Protein AF-A0A172Z4Y3-F1 (afdb_monomer_lite)

Foldseek 3Di:
DCVCPVVVVVVVVVVVVVCVVVPCPCVVVVVVVVCVVVVVPPVVVVVVVVVVVVVVD

InterPro domains:
  IPR008621 Cbb3-type cytochrome oxidase component [PF05545] (5-41)
  IPR008621 Cbb3-type cytochrome oxidase component [cd01324] (1-39)

pLDDT: mean 80.0, std 10.8, range [55.66, 96.81]

Sequence (57 aa):
MIRGLGTVVVMVAFIGLALWVFSPRRKSEFDDATMLPFADDPEAIKHVEQASRSNKE

Secondary structure (DSSP, 8-state):
--TTHHHHHHHHHHHHHHHHHT-GGGHHHHHHHHTGGGTT-HHHHHHHHHHHHHTT-

Radius of gyration: 20.61 Å; chains: 1; bounding box: 43×28×52 Å

Organism: NCBI:txid219572

Structure (mmCIF, N/CA/C/O backbone):
data_AF-A0A172Z4Y3-F1
#
_entry.id   AF-A0A172Z4Y3-F1
#
loop_
_atom_site.group_PDB
_atom_site.id
_atom_site.type_symbol
_atom_site.label_atom_id
_atom_site.label_alt_id
_atom_site.label_comp_id
_atom_site.label_asym_id
_atom_site.label_entity_id
_atom_site.label_seq_id
_atom_site.pdbx_PDB_ins_code
_atom_site.Cartn_x
_atom_site.Cartn_y
_atom_site.Cartn_z
_atom_site.occupancy
_atom_site.B_iso_or_equiv
_atom_site.auth_seq_id
_atom_site.auth_comp_id
_atom_site.auth_asym_id
_atom_site.auth_atom_id
_atom_site.pdbx_PDB_model_num
ATOM 1 N N . MET A 1 1 ? 20.713 -3.120 -28.279 1.00 58.97 1 MET A N 1
ATOM 2 C CA . MET A 1 1 ? 19.789 -2.172 -27.619 1.00 58.97 1 MET A CA 1
ATOM 3 C C . MET A 1 1 ? 18.746 -2.948 -26.805 1.00 58.97 1 MET A C 1
ATOM 5 O O . MET A 1 1 ? 17.583 -2.952 -27.154 1.00 58.97 1 MET A O 1
ATOM 9 N N . ILE A 1 2 ? 19.169 -3.713 -25.785 1.00 63.72 2 ILE A N 1
ATOM 10 C CA . ILE A 1 2 ? 18.268 -4.602 -25.001 1.00 63.72 2 ILE A CA 1
ATOM 11 C C . I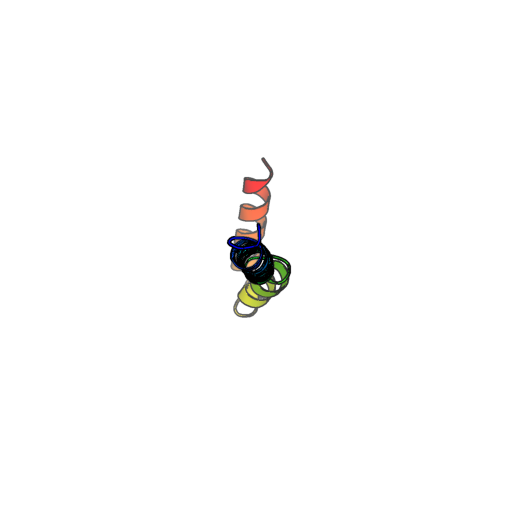LE A 1 2 ? 18.623 -4.578 -23.492 1.00 63.72 2 ILE A C 1
ATOM 13 O O . ILE A 1 2 ? 17.969 -5.201 -22.666 1.00 63.72 2 ILE A O 1
ATOM 17 N N . ARG A 1 3 ? 19.644 -3.809 -23.082 1.00 70.94 3 ARG A N 1
ATOM 18 C CA . ARG A 1 3 ? 20.201 -3.807 -21.713 1.00 70.94 3 ARG A CA 1
ATOM 19 C C . ARG A 1 3 ? 19.443 -2.900 -20.731 1.00 70.94 3 ARG A C 1
ATOM 21 O O . ARG A 1 3 ? 20.055 -2.147 -19.990 1.00 70.94 3 ARG A O 1
ATOM 28 N N . GLY A 1 4 ? 18.117 -2.941 -20.754 1.00 79.81 4 GLY A N 1
ATOM 29 C CA . GLY A 1 4 ? 17.295 -2.116 -19.857 1.00 79.81 4 GLY A CA 1
ATOM 30 C C . GLY A 1 4 ? 15.822 -2.498 -19.813 1.00 79.81 4 GLY A C 1
ATOM 31 O O . GLY A 1 4 ? 15.129 -2.148 -18.865 1.00 79.81 4 GLY A O 1
ATOM 32 N N . LEU A 1 5 ? 15.351 -3.277 -20.793 1.00 88.75 5 LEU A N 1
ATOM 33 C CA . LEU A 1 5 ? 13.947 -3.670 -20.863 1.00 88.75 5 LEU A CA 1
ATOM 34 C C . LEU A 1 5 ? 13.539 -4.553 -19.673 1.00 88.75 5 LEU A C 1
ATOM 36 O O . LEU A 1 5 ? 12.467 -4.360 -19.115 1.00 88.75 5 LEU A O 1
ATOM 40 N N . GLY A 1 6 ? 14.428 -5.448 -19.225 1.00 89.62 6 GLY A N 1
ATOM 41 C CA . GLY A 1 6 ? 14.195 -6.267 -18.030 1.00 89.62 6 GLY A CA 1
ATOM 42 C C . GLY A 1 6 ? 13.996 -5.423 -16.76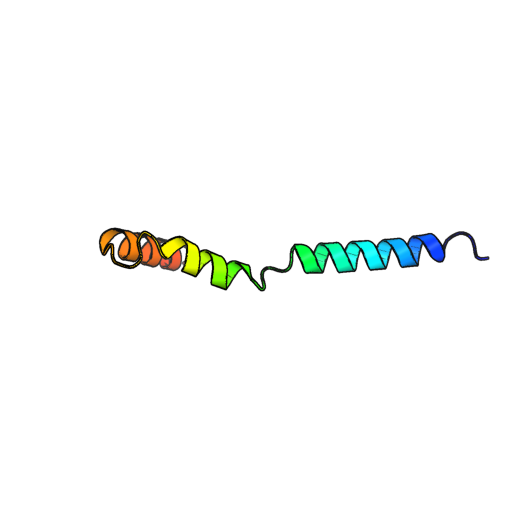8 1.00 89.62 6 GLY A C 1
ATOM 43 O O . GLY A 1 6 ? 13.048 -5.648 -16.024 1.00 89.62 6 GLY A O 1
ATOM 44 N N . THR A 1 7 ? 14.825 -4.396 -16.570 1.00 91.44 7 THR A N 1
ATOM 45 C CA . THR A 1 7 ? 14.713 -3.485 -15.421 1.00 91.44 7 THR A CA 1
ATOM 46 C C . THR A 1 7 ? 13.400 -2.712 -15.440 1.00 91.44 7 THR A C 1
ATOM 48 O O . THR A 1 7 ? 12.754 -2.594 -14.406 1.00 91.44 7 THR A O 1
ATOM 51 N N . VAL A 1 8 ? 12.970 -2.227 -16.610 1.00 93.56 8 VAL A N 1
ATOM 52 C CA . VAL A 1 8 ? 11.698 -1.501 -16.744 1.00 93.56 8 VAL A CA 1
ATOM 53 C C . VAL A 1 8 ? 10.510 -2.413 -16.439 1.00 93.56 8 VAL A C 1
ATOM 55 O O . VAL A 1 8 ? 9.623 -2.016 -15.690 1.00 93.56 8 VAL A O 1
ATOM 58 N N . VAL A 1 9 ? 10.505 -3.647 -16.951 1.00 94.44 9 VAL A N 1
ATOM 59 C CA . VAL A 1 9 ? 9.433 -4.617 -16.671 1.00 94.44 9 VAL A CA 1
ATOM 60 C C . VAL A 1 9 ? 9.357 -4.938 -15.178 1.00 94.44 9 VAL A C 1
ATOM 62 O O . VAL A 1 9 ? 8.274 -4.890 -14.597 1.00 94.44 9 VAL A O 1
ATOM 65 N N . VAL A 1 10 ? 10.501 -5.200 -14.537 1.00 95.56 10 VAL A N 1
ATOM 66 C CA . VAL A 1 10 ? 10.563 -5.458 -13.090 1.00 95.56 10 VAL A CA 1
ATOM 67 C C . VAL A 1 10 ? 10.116 -4.232 -12.290 1.00 95.56 10 VAL A C 1
ATOM 69 O O . VAL A 1 10 ? 9.362 -4.376 -11.332 1.00 95.56 10 VAL A O 1
ATOM 72 N N . MET A 1 11 ? 10.513 -3.025 -12.702 1.00 95.50 11 MET A N 1
ATOM 73 C CA . MET A 1 11 ? 10.118 -1.780 -12.040 1.00 95.50 11 MET A CA 1
ATOM 74 C C . MET A 1 11 ? 8.603 -1.559 -12.104 1.00 95.50 11 MET A C 1
ATOM 76 O O . MET A 1 11 ? 7.987 -1.259 -11.084 1.00 95.50 11 MET A O 1
ATOM 80 N N . VAL A 1 12 ? 7.983 -1.763 -13.269 1.00 96.62 12 VAL A N 1
ATOM 81 C CA . VAL A 1 12 ? 6.525 -1.635 -13.426 1.00 96.62 12 VAL A CA 1
ATOM 82 C C . VAL A 1 12 ? 5.789 -2.701 -12.613 1.00 96.62 12 VAL A C 1
ATOM 84 O O . VAL A 1 12 ? 4.822 -2.373 -11.926 1.00 96.62 12 VAL A O 1
ATOM 87 N N . ALA A 1 13 ? 6.261 -3.951 -12.628 1.00 96.50 13 ALA A N 1
ATOM 88 C CA . ALA A 1 13 ? 5.678 -5.025 -11.825 1.00 96.50 13 ALA A CA 1
ATOM 89 C C . ALA A 1 13 ? 5.758 -4.728 -10.317 1.00 96.50 13 ALA A C 1
ATOM 91 O O . ALA A 1 13 ? 4.772 -4.906 -9.602 1.00 96.50 13 ALA A O 1
ATOM 92 N N . PHE A 1 14 ? 6.899 -4.219 -9.842 1.00 96.81 14 PHE A N 1
ATOM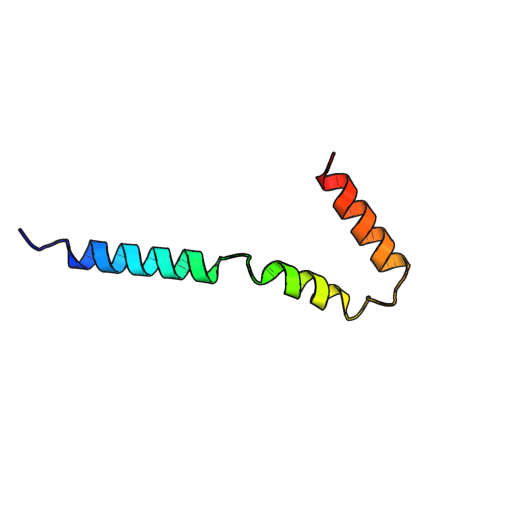 93 C CA . PHE A 1 14 ? 7.088 -3.840 -8.443 1.00 96.81 14 PHE A CA 1
ATOM 94 C C . PHE A 1 14 ? 6.163 -2.693 -8.027 1.00 96.81 14 PHE A C 1
ATOM 96 O O . PHE A 1 14 ? 5.492 -2.791 -7.003 1.00 96.81 14 PHE A O 1
ATOM 103 N N . ILE A 1 15 ? 6.07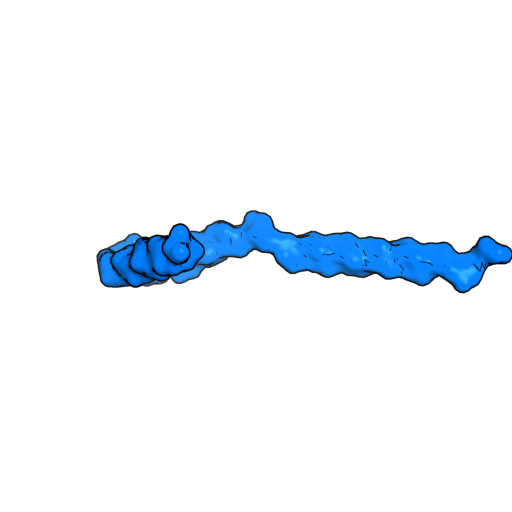8 -1.630 -8.834 1.00 96.44 15 ILE A N 1
ATOM 104 C CA . ILE A 1 15 ? 5.189 -0.493 -8.560 1.00 96.44 15 ILE A CA 1
ATOM 105 C C . ILE A 1 15 ? 3.726 -0.949 -8.567 1.00 96.44 15 ILE A C 1
ATOM 107 O O . ILE A 1 15 ? 2.971 -0.585 -7.669 1.00 96.44 15 ILE A O 1
ATOM 111 N N . GLY A 1 16 ? 3.330 -1.783 -9.532 1.00 95.69 16 GLY A N 1
ATOM 112 C CA . GLY A 1 16 ? 1.983 -2.348 -9.591 1.00 95.69 16 GLY A CA 1
ATOM 113 C C . GLY A 1 16 ? 1.631 -3.155 -8.339 1.00 95.69 16 GLY A C 1
ATOM 114 O O . GLY A 1 16 ? 0.565 -2.952 -7.758 1.00 95.69 16 GLY A O 1
ATOM 115 N N . LEU A 1 17 ? 2.546 -4.013 -7.879 1.00 95.19 17 LEU A N 1
ATOM 116 C CA . LEU A 1 17 ? 2.371 -4.787 -6.649 1.00 95.19 17 LEU A CA 1
ATOM 117 C C . LEU A 1 17 ? 2.297 -3.877 -5.416 1.00 95.19 17 LEU A C 1
ATOM 119 O O . LEU A 1 17 ? 1.410 -4.051 -4.582 1.00 95.19 17 LEU A O 1
ATOM 123 N N . ALA A 1 18 ? 3.192 -2.893 -5.312 1.00 93.88 18 ALA A N 1
ATOM 124 C CA . ALA A 1 18 ? 3.214 -1.951 -4.201 1.00 93.88 18 ALA A CA 1
ATOM 125 C C . ALA A 1 18 ? 1.891 -1.176 -4.117 1.00 93.88 18 ALA A C 1
ATOM 127 O O . ALA A 1 18 ? 1.248 -1.169 -3.071 1.00 93.88 18 ALA A O 1
ATOM 128 N N . LEU A 1 19 ? 1.422 -0.600 -5.228 1.00 91.00 19 LEU A N 1
ATOM 129 C CA . LEU A 1 19 ? 0.146 0.119 -5.275 1.00 91.00 19 LEU A CA 1
ATOM 130 C C . LEU A 1 19 ? -1.054 -0.783 -4.959 1.00 91.00 19 LEU A C 1
ATOM 132 O O . LEU A 1 19 ? -2.023 -0.315 -4.363 1.00 91.00 19 LEU A O 1
ATOM 136 N N . TRP A 1 20 ? -1.002 -2.065 -5.324 1.00 88.75 20 TRP A N 1
ATOM 137 C CA . TRP A 1 20 ? -2.043 -3.030 -4.978 1.00 88.75 20 TRP A CA 1
ATOM 138 C C . TRP A 1 20 ? -2.059 -3.355 -3.478 1.00 88.75 20 TRP A C 1
ATOM 140 O O . TRP A 1 20 ? -3.125 -3.312 -2.866 1.00 88.75 20 TRP A O 1
ATOM 150 N N . VAL A 1 21 ?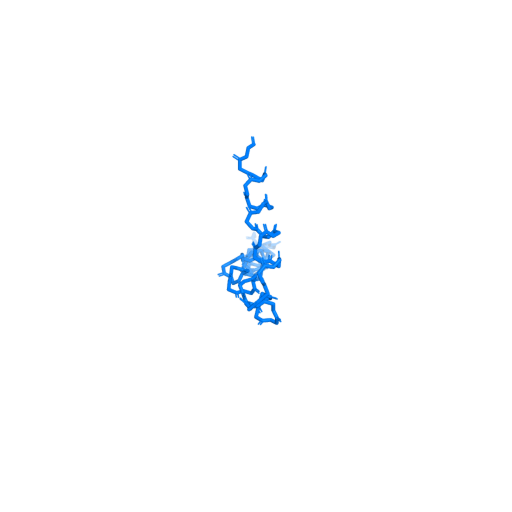 -0.895 -3.596 -2.866 1.00 87.88 21 VAL A N 1
ATOM 151 C CA . VAL A 1 21 ? -0.768 -3.851 -1.417 1.00 87.88 21 VAL A CA 1
ATOM 152 C C . VAL A 1 21 ? -1.182 -2.630 -0.595 1.00 87.88 21 VAL A C 1
ATOM 154 O O . VAL A 1 21 ? -1.882 -2.770 0.404 1.00 87.88 21 VAL A O 1
ATOM 157 N N . PHE A 1 22 ? -0.796 -1.428 -1.026 1.00 82.62 22 PHE A N 1
ATOM 158 C CA . PHE A 1 22 ? -1.196 -0.181 -0.371 1.00 82.62 22 PHE A CA 1
ATOM 159 C C . PHE A 1 22 ? -2.600 0.293 -0.771 1.00 82.62 22 PHE A C 1
ATOM 161 O O . PHE A 1 22 ? -3.051 1.329 -0.277 1.00 82.62 22 PHE A O 1
ATOM 168 N N . SER A 1 23 ? -3.315 -0.440 -1.635 1.00 78.38 23 SER A N 1
ATOM 169 C CA . SER A 1 23 ? -4.653 -0.050 -2.067 1.00 78.38 23 SER A CA 1
ATOM 170 C C . SER A 1 23 ? -5.605 -0.046 -0.863 1.00 78.38 23 SER A C 1
ATOM 172 O O . SER A 1 23 ? -5.855 -1.095 -0.266 1.00 78.38 23 SER A O 1
ATOM 174 N N . PRO A 1 24 ? -6.207 1.105 -0.510 1.00 68.56 24 PRO A N 1
ATOM 175 C CA . PRO A 1 24 ? -7.059 1.237 0.671 1.00 68.56 24 PRO A CA 1
ATOM 176 C C . PRO A 1 24 ? -8.414 0.526 0.528 1.00 68.56 24 PRO A C 1
ATOM 178 O O . PRO A 1 24 ? -9.262 0.658 1.405 1.00 68.56 24 PRO A O 1
ATOM 181 N N . ARG A 1 25 ? -8.633 -0.260 -0.537 1.00 68.88 25 ARG A N 1
ATOM 182 C CA . ARG A 1 25 ? -9.903 -0.948 -0.823 1.00 68.88 25 ARG A CA 1
ATOM 183 C C . ARG A 1 25 ? -10.409 -1.858 0.301 1.00 68.88 25 ARG A C 1
ATOM 185 O O . ARG A 1 25 ? -11.602 -2.108 0.332 1.00 68.88 25 ARG A O 1
ATOM 192 N N . ARG A 1 26 ? -9.547 -2.316 1.218 1.00 65.00 26 ARG A N 1
ATOM 193 C CA . ARG A 1 26 ? -9.950 -3.085 2.415 1.00 65.00 26 ARG A CA 1
ATOM 194 C C . ARG A 1 26 ? -9.867 -2.309 3.731 1.00 65.00 26 ARG A C 1
ATOM 196 O O . ARG A 1 26 ? -10.320 -2.820 4.745 1.00 65.00 26 ARG A O 1
ATOM 203 N N . LYS A 1 27 ? -9.327 -1.082 3.747 1.00 65.50 27 LYS A N 1
ATOM 204 C CA . LYS A 1 27 ? -9.248 -0.273 4.980 1.00 65.50 27 LYS A CA 1
ATOM 205 C C . LYS A 1 27 ? -10.633 0.049 5.541 1.00 65.50 27 LYS A C 1
ATOM 207 O O . LYS A 1 27 ? -10.786 0.047 6.749 1.00 65.50 27 LYS A O 1
ATOM 212 N N . SER A 1 28 ? -11.624 0.263 4.673 1.00 65.38 28 SER A N 1
ATOM 213 C CA . SER A 1 28 ? -12.993 0.585 5.097 1.00 65.38 28 SER A CA 1
ATOM 214 C C . SER A 1 28 ? -13.660 -0.545 5.884 1.00 65.38 28 SER A C 1
ATOM 216 O O . SER A 1 28 ? -14.343 -0.267 6.856 1.00 65.38 28 SER A O 1
ATOM 218 N N . GLU A 1 29 ? -13.466 -1.806 5.486 1.00 66.56 29 GLU A N 1
ATOM 219 C CA . GLU A 1 29 ? -14.047 -2.953 6.204 1.00 66.56 29 GLU A CA 1
ATOM 220 C C . GLU A 1 29 ? -13.311 -3.230 7.521 1.00 66.56 29 GLU A C 1
ATOM 222 O O . GLU A 1 29 ? -13.909 -3.685 8.489 1.00 66.56 29 GLU A O 1
ATOM 227 N N . PHE A 1 30 ? -12.008 -2.938 7.577 1.00 68.38 30 PHE A N 1
ATOM 228 C CA . PHE A 1 30 ? -11.226 -3.080 8.804 1.00 68.38 30 PHE A CA 1
ATOM 229 C C . PHE A 1 30 ? -11.533 -2.000 9.836 1.00 68.38 30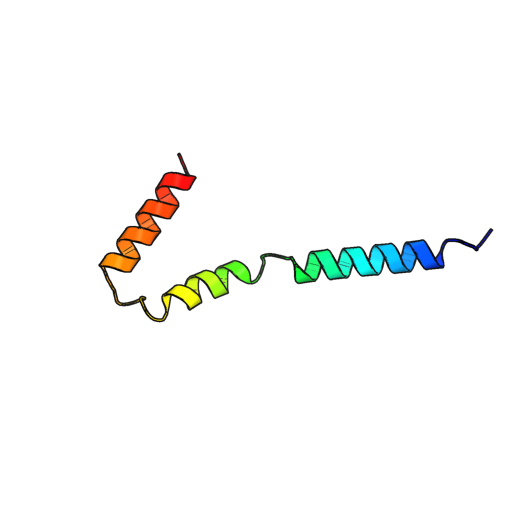 PHE A C 1
ATOM 231 O O . PHE A 1 30 ? -11.537 -2.306 11.022 1.00 68.38 30 PHE A O 1
ATOM 238 N N . ASP A 1 31 ? -11.766 -0.761 9.413 1.00 72.25 31 ASP A N 1
ATOM 239 C CA . ASP A 1 31 ? -12.129 0.333 10.318 1.00 72.25 31 ASP A CA 1
ATOM 240 C C . ASP A 1 31 ? -13.455 0.023 11.033 1.00 72.25 31 ASP A C 1
ATOM 242 O O . ASP A 1 31 ? -13.541 0.091 12.257 1.00 72.25 31 ASP A O 1
ATOM 246 N N . ASP A 1 32 ? -14.432 -0.482 10.276 1.00 69.81 32 ASP A N 1
ATOM 247 C CA . ASP A 1 32 ? -15.720 -0.948 10.798 1.00 69.81 32 ASP A CA 1
ATOM 248 C C . ASP A 1 32 ? -15.557 -2.174 11.720 1.00 69.81 32 ASP A C 1
ATOM 250 O O . ASP A 1 32 ? -16.070 -2.211 12.839 1.00 69.81 32 ASP A O 1
ATOM 254 N N . ALA A 1 33 ? -14.726 -3.147 11.328 1.00 74.81 33 ALA A N 1
ATOM 255 C CA . ALA A 1 33 ? -14.409 -4.297 12.173 1.00 74.81 33 ALA A CA 1
ATOM 256 C C . ALA A 1 33 ? -13.605 -3.928 13.438 1.00 74.81 33 ALA A C 1
ATOM 258 O O . ALA A 1 33 ? -13.659 -4.640 14.439 1.00 74.81 33 ALA A O 1
ATOM 259 N N . THR A 1 34 ? -12.866 -2.818 13.439 1.00 74.31 34 THR A N 1
ATOM 260 C CA . THR A 1 34 ? -12.141 -2.339 14.629 1.00 74.31 34 THR A CA 1
ATOM 261 C C . THR A 1 34 ? -13.105 -1.766 15.666 1.00 74.31 34 THR A C 1
ATOM 263 O O . THR A 1 34 ? -12.787 -1.761 16.854 1.00 74.31 34 THR A O 1
ATOM 266 N N . MET A 1 35 ? -14.307 -1.358 15.243 1.00 75.56 35 MET A N 1
ATOM 267 C CA . MET A 1 35 ? -15.392 -0.976 16.140 1.00 75.56 35 MET A CA 1
ATOM 268 C C . MET A 1 35 ? -16.169 -2.176 16.693 1.00 75.56 35 MET A C 1
ATOM 270 O O . MET A 1 35 ? -16.907 -1.987 17.647 1.00 75.56 35 MET A O 1
ATOM 274 N N . LEU A 1 36 ? -15.958 -3.415 16.216 1.00 75.56 36 LEU A N 1
ATOM 275 C CA . LEU A 1 36 ? -16.638 -4.616 16.743 1.00 75.56 36 LEU A CA 1
ATOM 276 C C . LEU A 1 36 ? -16.565 -4.803 18.277 1.00 75.56 36 LEU A C 1
ATOM 278 O O . LEU A 1 36 ? -17.591 -5.160 18.849 1.00 75.56 36 LEU A O 1
ATOM 282 N N . PRO A 1 37 ? -15.437 -4.568 18.985 1.00 79.44 37 PRO A N 1
ATOM 283 C CA . PRO A 1 37 ? -15.405 -4.672 20.446 1.00 79.44 37 PRO A CA 1
ATOM 284 C C . PRO A 1 37 ? -16.164 -3.547 21.167 1.00 79.44 37 PRO A C 1
ATOM 286 O O . PRO A 1 37 ? -16.423 -3.668 22.361 1.00 79.44 37 PRO A O 1
ATOM 289 N N . PHE A 1 38 ? -16.512 -2.469 20.460 1.00 78.56 38 PHE A N 1
ATOM 290 C CA . PHE A 1 38 ? -17.167 -1.271 20.995 1.00 78.56 38 PHE A CA 1
ATOM 291 C C . PHE A 1 38 ? -18.483 -0.946 20.272 1.00 78.56 38 PHE A C 1
ATOM 293 O O . PHE A 1 38 ? -19.029 0.137 20.457 1.00 78.56 38 PHE A O 1
ATOM 300 N N . ALA A 1 39 ? -18.997 -1.862 19.446 1.00 75.75 39 ALA A N 1
ATOM 301 C CA . ALA A 1 39 ? -20.146 -1.612 18.576 1.00 75.75 39 ALA A CA 1
ATOM 302 C C . ALA A 1 39 ? -21.428 -1.329 19.376 1.00 75.75 39 ALA A C 1
ATOM 304 O O . ALA A 1 39 ? -22.315 -0.629 18.896 1.00 75.75 39 ALA A O 1
ATOM 305 N N . ASP A 1 40 ? -21.485 -1.831 20.611 1.00 79.81 40 ASP A N 1
ATOM 306 C CA . ASP A 1 40 ? -22.583 -1.625 21.556 1.00 79.81 40 ASP A CA 1
ATOM 307 C C . ASP A 1 40 ? -22.309 -0.494 22.572 1.00 79.81 40 ASP A C 1
ATOM 309 O O . ASP A 1 40 ? -23.137 -0.243 23.450 1.00 79.81 40 ASP A O 1
ATOM 313 N N . ASP A 1 41 ? -21.158 0.189 22.490 1.00 85.19 41 ASP A N 1
ATOM 314 C CA . ASP A 1 41 ? -20.791 1.276 23.404 1.00 85.19 41 ASP A CA 1
ATOM 315 C C . ASP A 1 41 ? -21.283 2.639 22.861 1.00 85.19 41 ASP A C 1
ATOM 317 O O . ASP A 1 41 ? -20.753 3.157 21.869 1.00 85.19 41 ASP A O 1
ATOM 321 N N . PRO A 1 42 ? -22.285 3.270 23.506 1.00 82.94 42 PRO A N 1
ATOM 322 C CA . PRO A 1 42 ? -22.860 4.527 23.037 1.00 82.94 42 PRO A CA 1
ATOM 323 C C . PRO A 1 42 ? -21.890 5.712 23.119 1.00 82.94 42 PRO A C 1
ATOM 325 O O . PRO A 1 42 ? -22.071 6.688 22.387 1.00 82.94 42 PRO A O 1
ATOM 328 N N . GLU A 1 43 ? -20.876 5.666 23.986 1.00 84.25 43 GLU A N 1
ATOM 329 C CA . GLU A 1 43 ? -19.855 6.713 24.056 1.00 84.25 43 GLU A CA 1
ATOM 330 C C . GLU A 1 43 ? -18.869 6.567 22.890 1.00 84.25 43 GLU A C 1
ATOM 332 O O . GLU A 1 43 ? -18.556 7.558 22.225 1.00 84.25 43 GLU A O 1
ATOM 337 N N . ALA A 1 44 ? -18.468 5.336 22.550 1.00 81.62 44 ALA A N 1
ATOM 338 C CA . ALA A 1 44 ? -17.606 5.062 21.398 1.00 81.62 44 ALA A CA 1
ATOM 339 C C . ALA A 1 44 ? -18.222 5.558 20.074 1.00 81.62 44 ALA A C 1
ATOM 341 O O . ALA A 1 44 ? -17.538 6.210 19.280 1.00 81.62 44 ALA A O 1
ATOM 342 N N . ILE A 1 45 ? -19.528 5.346 19.871 1.00 80.88 45 ILE A N 1
ATOM 343 C CA . ILE A 1 45 ? -20.251 5.817 18.675 1.00 80.88 45 ILE A CA 1
ATOM 344 C C . ILE A 1 45 ? -20.212 7.352 18.558 1.00 80.88 45 ILE A C 1
ATOM 346 O O . ILE A 1 45 ? -19.941 7.890 17.480 1.00 80.88 45 ILE A O 1
ATOM 350 N N . LYS A 1 46 ? -20.422 8.083 19.664 1.00 83.69 46 LYS A N 1
ATOM 351 C CA . LYS A 1 46 ? -20.385 9.560 19.669 1.00 83.69 46 LYS A CA 1
ATOM 352 C C . LYS A 1 46 ? -19.009 10.107 19.290 1.00 83.69 46 LYS A C 1
ATOM 354 O O . LYS A 1 46 ? -18.921 11.080 18.539 1.00 83.69 46 LYS A O 1
ATOM 359 N N . HIS A 1 47 ? -17.939 9.489 19.791 1.00 80.56 47 HIS A N 1
ATOM 360 C CA . HIS A 1 47 ? -16.569 9.908 19.492 1.00 80.56 47 HIS A CA 1
ATOM 361 C C . HIS A 1 47 ? -16.230 9.778 17.999 1.00 80.56 47 HIS A C 1
ATOM 363 O O . HIS A 1 47 ? -15.601 10.677 17.434 1.00 80.56 47 HIS A O 1
ATOM 369 N N . VAL A 1 48 ? -16.691 8.709 17.345 1.00 79.25 48 VAL A N 1
ATOM 370 C CA . VAL A 1 48 ? -16.472 8.474 15.908 1.00 79.25 48 VAL A CA 1
ATOM 371 C C . VAL A 1 48 ? -17.271 9.457 15.048 1.00 79.25 48 VAL A C 1
ATOM 373 O O . VAL A 1 48 ? -16.728 10.035 14.103 1.00 79.25 48 VAL A O 1
ATOM 376 N N . GLU A 1 49 ? -18.530 9.730 15.403 1.00 79.44 49 GLU A N 1
ATOM 377 C CA . GLU A 1 49 ? -19.362 10.713 14.696 1.00 79.44 49 GLU A CA 1
ATOM 378 C C . GLU A 1 49 ? -18.766 12.130 14.768 1.00 79.44 49 GLU A C 1
ATOM 380 O O . GLU A 1 49 ? -18.728 12.853 13.766 1.00 79.44 49 GLU A O 1
ATOM 385 N N . GLN A 1 50 ? -18.235 12.518 15.930 1.00 81.31 50 GLN A N 1
ATOM 386 C CA . GLN A 1 50 ? -17.608 13.825 16.121 1.00 81.31 50 GLN A CA 1
ATOM 387 C C . GLN A 1 50 ? -16.278 13.952 15.356 1.00 81.31 50 GLN A C 1
ATOM 389 O O . GLN A 1 50 ? -16.014 14.998 14.757 1.00 81.31 50 GLN A O 1
ATOM 394 N N . ALA A 1 51 ? -15.468 12.887 15.309 1.00 77.88 51 ALA A N 1
ATOM 395 C CA . ALA A 1 51 ? -14.235 12.849 14.520 1.00 77.88 51 ALA A CA 1
ATOM 396 C C . ALA A 1 51 ? -14.507 12.945 13.006 1.00 77.88 51 ALA A C 1
ATOM 398 O O . ALA A 1 51 ? -13.807 13.668 12.294 1.00 77.88 51 ALA A O 1
ATOM 399 N N . SER A 1 52 ? -15.559 12.277 12.517 1.00 74.81 52 SER A N 1
ATOM 400 C CA . SER A 1 52 ? -15.963 12.327 11.105 1.00 74.81 52 SER A CA 1
ATOM 401 C C . SER A 1 52 ? -16.456 13.717 10.678 1.00 74.81 52 SER A C 1
ATOM 403 O O . SER A 1 52 ? -16.151 14.167 9.572 1.00 74.81 52 SER A O 1
ATOM 405 N N . ARG A 1 53 ? -17.177 14.428 11.561 1.00 78.56 53 ARG A N 1
ATOM 406 C CA . ARG A 1 53 ? -17.643 15.804 11.311 1.00 78.56 53 ARG A CA 1
ATOM 407 C C . ARG A 1 53 ? -16.498 16.813 11.250 1.00 78.56 53 ARG A C 1
ATOM 409 O O . ARG A 1 53 ? -16.480 17.622 10.334 1.00 78.56 53 ARG A O 1
ATOM 416 N N . SER A 1 54 ? -15.531 16.713 12.160 1.00 75.94 54 SER A N 1
ATOM 417 C CA . SER A 1 54 ? -14.376 17.624 12.229 1.00 75.94 54 SER A CA 1
ATOM 418 C C . SER A 1 54 ? -13.498 17.589 10.971 1.00 75.94 54 SER A C 1
ATOM 420 O O . SER A 1 54 ? -13.040 18.622 10.506 1.00 75.94 54 SER A O 1
ATOM 422 N N . ASN A 1 55 ? -13.316 16.417 10.354 1.00 69.06 55 ASN A N 1
ATOM 423 C CA . ASN A 1 55 ? -12.543 16.293 9.110 1.00 69.06 55 ASN A CA 1
ATOM 424 C C . ASN A 1 55 ? -13.296 16.800 7.857 1.00 69.06 55 ASN A C 1
ATOM 426 O O . ASN A 1 55 ? -12.757 16.756 6.750 1.00 69.06 55 ASN A O 1
ATOM 430 N N . LYS A 1 56 ? -14.565 17.202 8.000 1.00 62.53 56 LYS A N 1
ATOM 431 C CA . LYS A 1 56 ? -15.424 17.660 6.899 1.00 62.53 56 LYS A CA 1
ATOM 432 C C . LYS A 1 56 ? -15.665 19.175 6.908 1.00 62.53 56 LYS A C 1
ATOM 434 O O . LYS A 1 56 ? -16.275 19.665 5.958 1.00 62.53 56 LYS A O 1
ATOM 439 N N . GLU A 1 57 ? -15.198 19.869 7.945 1.00 55.66 57 GLU A N 1
ATOM 440 C CA . GLU A 1 57 ? -15.138 21.337 8.046 1.00 55.66 57 GLU A CA 1
ATOM 441 C C . GLU A 1 57 ? -13.745 21.853 7.661 1.00 55.66 57 GLU A C 1
ATOM 443 O O . GLU A 1 57 ? -13.682 22.944 7.051 1.00 55.66 57 GLU A O 1
#